Protein AF-A0A9D5Q079-F1 (afdb_monomer)

Solvent-accessible surface area (backbone atoms only — not comparable to full-atom values): 4536 Å² total; per-residue (Å²): 137,78,81,77,76,77,80,78,57,70,66,60,51,49,54,54,50,53,56,68,70,49,87,66,80,69,59,69,82,73,62,77,63,94,64,82,80,90,75,81,80,51,93,84,36,52,50,75,50,76,50,69,54,96,85,71,51,73,49,77,51,78,49,76,113

Secondary structure (DSSP, 8-state):
-PPPPPPPPHHHHHHHHHHHHSS----TTTS--SSPPP-PPPTTSEEEEEEE-TTS-EEEEEEE-

Mean predicted aligned error: 15.05 Å

Structure (mmCIF, N/CA/C/O backbone):
data_AF-A0A9D5Q079-F1
#
_entry.id   AF-A0A9D5Q079-F1
#
loop_
_atom_site.group_PDB
_atom_site.id
_atom_site.type_symbol
_atom_site.label_atom_id
_atom_site.label_alt_id
_atom_site.label_comp_id
_atom_site.labe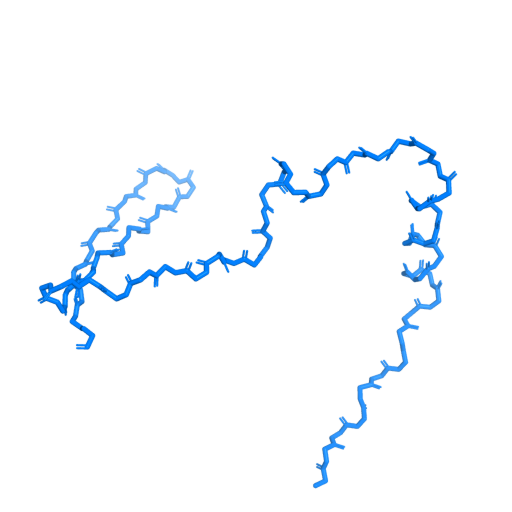l_asym_id
_atom_site.label_entity_id
_atom_site.label_seq_id
_atom_site.pdbx_PDB_ins_code
_atom_site.Cartn_x
_atom_site.Cartn_y
_atom_site.Cartn_z
_atom_site.occupancy
_atom_site.B_iso_or_equiv
_atom_site.auth_seq_id
_atom_site.auth_comp_id
_atom_site.auth_asym_id
_atom_site.auth_atom_id
_atom_site.pdbx_PDB_model_num
ATOM 1 N N . MET A 1 1 ? 3.281 -28.050 5.923 1.00 42.34 1 MET A N 1
ATOM 2 C CA . MET A 1 1 ? 4.404 -28.418 5.040 1.00 42.34 1 MET A CA 1
ATOM 3 C C . MET A 1 1 ? 4.681 -27.205 4.170 1.00 42.34 1 MET A C 1
ATOM 5 O O . MET A 1 1 ? 3.936 -26.964 3.233 1.00 42.34 1 MET A O 1
ATOM 9 N N . VAL A 1 2 ? 5.612 -26.350 4.597 1.00 53.38 2 VAL A N 1
ATOM 10 C CA . VAL A 1 2 ? 5.984 -25.128 3.863 1.00 53.38 2 VAL A CA 1
ATOM 11 C C . VAL A 1 2 ? 6.987 -25.553 2.788 1.00 53.38 2 VAL A C 1
ATOM 13 O O . VAL A 1 2 ? 7.920 -26.276 3.144 1.00 53.38 2 VAL A O 1
ATOM 16 N N . PRO A 1 3 ? 6.806 -25.200 1.504 1.00 57.69 3 PRO A N 1
ATOM 17 C CA . PRO A 1 3 ? 7.835 -25.464 0.510 1.00 57.69 3 PRO A CA 1
ATOM 18 C C . PRO A 1 3 ? 9.087 -24.679 0.908 1.00 57.69 3 PRO A C 1
ATOM 20 O O . PRO A 1 3 ? 9.018 -23.476 1.139 1.00 57.69 3 PRO A O 1
ATOM 23 N N . SER A 1 4 ? 10.209 -25.378 1.074 1.00 64.56 4 SER A N 1
ATOM 24 C CA . SER A 1 4 ? 11.501 -24.743 1.310 1.00 64.56 4 SER A CA 1
ATOM 25 C C . SER A 1 4 ? 11.828 -23.862 0.109 1.00 64.56 4 SER A C 1
ATOM 27 O O . SER A 1 4 ? 11.850 -24.362 -1.017 1.00 64.56 4 SER A O 1
ATOM 29 N N . ASP A 1 5 ? 12.043 -22.568 0.349 1.00 67.00 5 ASP A N 1
ATOM 30 C CA . ASP A 1 5 ? 12.471 -21.636 -0.691 1.00 67.00 5 ASP A CA 1
ATOM 31 C C . ASP A 1 5 ? 13.723 -22.185 -1.398 1.00 67.00 5 ASP A C 1
ATOM 33 O O . ASP A 1 5 ? 14.614 -22.732 -0.732 1.00 67.00 5 ASP A O 1
ATOM 37 N N . PRO A 1 6 ? 13.808 -22.088 -2.738 1.00 67.56 6 PRO A N 1
ATOM 38 C CA . PRO A 1 6 ? 14.991 -22.532 -3.457 1.00 67.56 6 PRO A CA 1
ATOM 39 C C . PRO A 1 6 ? 16.212 -21.746 -2.971 1.00 67.56 6 PRO A C 1
ATOM 41 O O . PRO A 1 6 ? 16.130 -20.545 -2.706 1.00 67.56 6 PRO A O 1
ATOM 44 N N . ALA A 1 7 ? 17.348 -22.438 -2.843 1.00 72.94 7 ALA A N 1
ATOM 45 C CA . A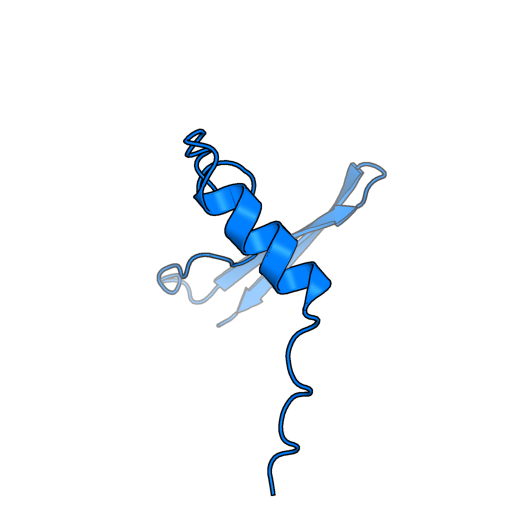LA A 1 7 ? 18.600 -21.817 -2.432 1.00 72.94 7 ALA A CA 1
ATOM 46 C C . ALA A 1 7 ? 18.9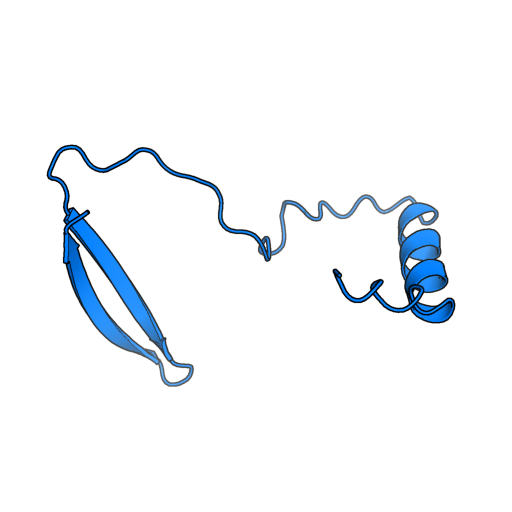07 -20.603 -3.333 1.00 72.94 7 ALA A C 1
ATOM 48 O O . ALA A 1 7 ? 18.743 -20.706 -4.554 1.00 72.94 7 ALA A O 1
ATOM 49 N N . PRO A 1 8 ? 19.319 -19.459 -2.757 1.00 70.12 8 PRO A N 1
ATOM 50 C CA . PRO A 1 8 ? 19.544 -18.243 -3.526 1.00 70.12 8 PRO A CA 1
ATOM 51 C C . PRO A 1 8 ? 20.644 -18.459 -4.571 1.00 70.12 8 PRO A C 1
ATOM 53 O O . PRO A 1 8 ? 21.645 -19.129 -4.311 1.00 70.12 8 PRO A O 1
ATOM 56 N N . ASP A 1 9 ? 20.437 -17.885 -5.757 1.00 79.00 9 ASP A N 1
ATOM 57 C CA . ASP A 1 9 ? 21.356 -17.995 -6.888 1.00 79.00 9 ASP A CA 1
ATOM 58 C C . ASP A 1 9 ? 22.761 -17.478 -6.495 1.00 79.00 9 ASP A C 1
ATOM 60 O O . ASP A 1 9 ? 22.887 -16.343 -6.012 1.00 79.00 9 ASP A O 1
ATOM 64 N N . PRO A 1 10 ? 23.832 -18.270 -6.696 1.00 77.75 10 PRO A N 1
ATOM 65 C CA . PRO A 1 10 ? 25.194 -17.871 -6.345 1.00 77.75 10 PRO A CA 1
ATOM 66 C C . PRO A 1 10 ? 25.667 -16.611 -7.086 1.00 77.75 10 PRO A C 1
ATOM 68 O O . PRO A 1 10 ? 26.483 -15.859 -6.551 1.00 77.75 10 PRO A O 1
ATOM 71 N N . VAL A 1 11 ? 25.142 -16.335 -8.284 1.00 73.69 11 VAL A N 1
ATOM 72 C CA . VAL A 1 11 ? 25.427 -15.107 -9.041 1.00 73.69 11 VAL A CA 1
ATOM 73 C C . VAL A 1 11 ? 24.796 -13.901 -8.351 1.00 73.69 11 VAL A C 1
ATOM 75 O O . VAL A 1 11 ? 25.428 -12.851 -8.227 1.00 73.69 11 VAL A O 1
ATOM 78 N N . PHE A 1 12 ? 23.574 -14.057 -7.845 1.00 66.81 12 PHE A N 1
ATOM 79 C CA . PHE A 1 12 ? 22.863 -12.997 -7.136 1.00 66.81 12 PHE A CA 1
ATOM 80 C C . PHE A 1 12 ? 23.563 -12.620 -5.821 1.00 66.81 12 PHE A C 1
ATOM 82 O O . PHE A 1 12 ? 23.747 -11.434 -5.533 1.00 66.81 12 PHE A O 1
ATOM 89 N N . GLU A 1 13 ? 24.041 -13.607 -5.057 1.00 75.50 13 GLU A N 1
ATOM 90 C CA . GLU A 1 13 ? 24.804 -13.341 -3.831 1.00 75.50 13 GLU A CA 1
ATOM 91 C C . GLU A 1 13 ? 26.192 -12.749 -4.122 1.00 75.50 13 GLU A C 1
ATOM 93 O O . GLU A 1 13 ? 26.621 -11.832 -3.420 1.00 75.50 13 GLU A O 1
ATOM 98 N N . ALA A 1 14 ? 26.863 -13.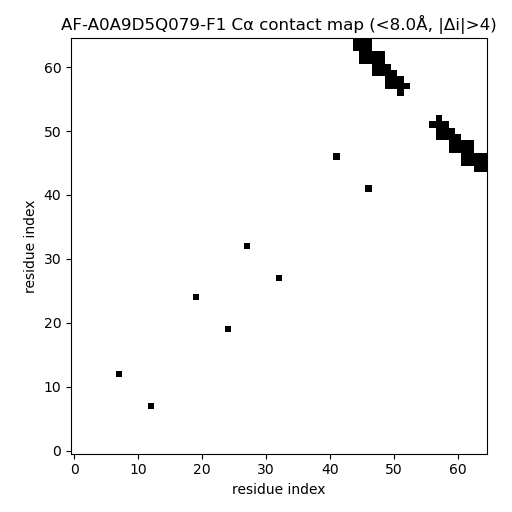164 -5.202 1.00 74.38 14 ALA A N 1
ATOM 99 C CA . ALA A 1 14 ? 28.135 -12.566 -5.610 1.00 74.38 14 ALA A CA 1
ATOM 100 C C . ALA A 1 14 ? 27.991 -11.077 -5.980 1.00 74.38 14 ALA A C 1
ATOM 102 O O . ALA A 1 14 ? 28.803 -10.253 -5.553 1.00 74.38 14 ALA A O 1
ATOM 103 N N . VAL A 1 15 ? 26.929 -10.705 -6.707 1.00 68.50 15 VAL A N 1
ATOM 104 C CA . VAL A 1 15 ? 26.625 -9.302 -7.054 1.00 68.50 15 VAL A CA 1
ATOM 105 C C . VAL A 1 15 ? 26.327 -8.475 -5.798 1.00 68.50 15 VAL A C 1
ATOM 107 O O . VAL A 1 15 ? 26.804 -7.346 -5.656 1.00 68.50 15 VAL A O 1
ATOM 110 N N . LYS A 1 16 ? 25.590 -9.048 -4.843 1.00 69.44 16 LYS A N 1
ATOM 111 C CA . LYS A 1 16 ? 25.264 -8.415 -3.558 1.00 69.44 16 LYS A CA 1
ATOM 112 C C . LYS A 1 16 ? 26.499 -8.215 -2.675 1.00 69.44 16 LYS A C 1
ATOM 114 O O . LYS A 1 16 ? 26.641 -7.144 -2.086 1.00 69.44 16 LYS A O 1
ATOM 119 N N . GLN A 1 17 ? 27.405 -9.192 -2.618 1.00 68.19 17 GLN A N 1
ATOM 120 C CA . GLN A 1 17 ? 28.663 -9.112 -1.868 1.00 68.19 17 GLN A CA 1
ATOM 121 C C . GLN A 1 17 ? 29.642 -8.112 -2.509 1.00 68.19 17 GLN A C 1
ATOM 123 O O . GLN A 1 17 ? 30.272 -7.320 -1.809 1.00 68.19 17 GLN A O 1
ATOM 128 N N . ALA A 1 18 ? 29.737 -8.085 -3.843 1.00 68.69 18 ALA A N 1
ATOM 129 C CA . ALA A 1 18 ? 30.585 -7.138 -4.569 1.00 68.69 18 ALA A CA 1
ATOM 130 C C . ALA A 1 18 ? 30.156 -5.679 -4.326 1.00 68.69 18 ALA A C 1
ATOM 132 O O . ALA A 1 18 ? 31.003 -4.816 -4.089 1.00 68.69 18 ALA A O 1
ATOM 133 N N . GLY A 1 19 ? 28.844 -5.420 -4.282 1.00 61.81 19 GLY A N 1
ATOM 134 C CA . GLY A 1 19 ? 28.294 -4.107 -3.934 1.00 61.81 19 GLY A CA 1
ATOM 135 C C . GLY A 1 19 ? 28.553 -3.672 -2.484 1.00 61.81 19 GLY A C 1
ATOM 136 O O . GLY A 1 19 ? 28.543 -2.479 -2.201 1.00 61.81 19 GLY A O 1
ATOM 137 N N . GLN A 1 20 ? 28.812 -4.608 -1.564 1.00 62.16 20 GLN A N 1
ATOM 138 C CA . GLN A 1 20 ? 29.159 -4.307 -0.167 1.00 62.16 20 GLN A CA 1
ATOM 139 C C . GLN A 1 20 ? 30.647 -3.968 0.022 1.00 62.16 20 GLN A C 1
ATOM 141 O O . GLN A 1 20 ? 30.990 -3.248 0.960 1.00 62.16 20 GLN A O 1
ATOM 146 N N . ASN A 1 21 ? 31.520 -4.460 -0.865 1.00 55.47 21 ASN A N 1
ATOM 147 C CA . ASN A 1 21 ? 32.978 -4.329 -0.752 1.00 55.47 21 ASN A CA 1
ATOM 148 C C . ASN A 1 21 ? 33.542 -3.095 -1.475 1.00 55.47 21 ASN A C 1
ATOM 150 O O . ASN A 1 21 ? 34.633 -2.628 -1.148 1.00 55.47 21 ASN A O 1
ATOM 154 N N . MET A 1 22 ? 32.810 -2.538 -2.442 1.00 56.78 22 MET A N 1
ATOM 155 C CA . MET A 1 22 ? 33.152 -1.263 -3.064 1.00 56.78 22 MET A CA 1
ATOM 156 C C . MET A 1 22 ? 32.595 -0.160 -2.161 1.00 56.78 22 MET A C 1
ATOM 158 O O . MET A 1 22 ? 31.386 0.020 -2.097 1.00 56.78 22 MET A O 1
ATOM 162 N N . GLY A 1 23 ? 33.463 0.542 -1.421 1.00 51.06 23 GLY A N 1
ATOM 163 C CA . GLY A 1 23 ? 33.147 1.533 -0.372 1.00 51.06 23 GLY A CA 1
ATOM 164 C C . GLY A 1 23 ? 32.280 2.741 -0.770 1.00 51.06 23 GLY A C 1
ATOM 165 O O . GLY A 1 23 ? 32.233 3.736 -0.052 1.00 51.06 23 GLY A O 1
ATOM 166 N N . LEU A 1 24 ? 31.558 2.664 -1.881 1.00 50.28 24 LEU A N 1
ATOM 167 C CA . LEU A 1 24 ? 30.433 3.512 -2.200 1.00 50.28 24 LEU A CA 1
ATOM 168 C C . LEU A 1 24 ? 29.210 3.001 -1.422 1.00 50.28 24 LEU A C 1
ATOM 170 O O . LEU A 1 24 ? 28.378 2.254 -1.935 1.00 50.28 24 LEU A O 1
ATOM 174 N N . ARG A 1 25 ? 29.077 3.427 -0.159 1.00 50.91 25 ARG A N 1
ATOM 175 C CA . ARG A 1 25 ? 27.786 3.397 0.545 1.00 50.91 25 ARG A CA 1
ATOM 176 C C . ARG A 1 25 ? 26.836 4.377 -0.141 1.00 50.91 25 ARG A C 1
ATOM 178 O O . ARG A 1 25 ? 26.541 5.443 0.391 1.00 50.91 25 ARG A O 1
ATOM 185 N N . VAL A 1 26 ? 26.368 4.036 -1.340 1.00 49.22 26 VAL A N 1
ATOM 186 C CA . VAL A 1 26 ? 25.207 4.701 -1.918 1.00 49.22 26 VAL A CA 1
ATOM 187 C C . VAL A 1 26 ? 24.053 4.320 -1.010 1.00 49.22 26 VAL A C 1
ATOM 189 O O . VAL A 1 26 ? 23.733 3.141 -0.844 1.00 49.22 26 VAL A O 1
ATOM 192 N N . LEU A 1 27 ? 23.503 5.318 -0.331 1.00 50.00 27 LEU A N 1
ATOM 193 C CA . LEU A 1 27 ? 22.371 5.167 0.557 1.00 50.00 27 LEU A CA 1
ATOM 194 C C . LEU A 1 27 ? 21.216 4.490 -0.198 1.00 50.00 27 LEU A C 1
ATOM 196 O O . LEU A 1 27 ? 20.450 5.139 -0.905 1.00 50.00 27 LEU A O 1
ATOM 200 N N . ARG A 1 28 ? 21.041 3.181 0.004 1.00 49.38 28 ARG A N 1
ATOM 201 C CA . ARG A 1 28 ? 19.843 2.431 -0.417 1.00 49.38 28 ARG A CA 1
ATOM 202 C C . ARG A 1 28 ? 18.548 2.979 0.196 1.00 49.38 28 ARG A C 1
ATOM 204 O O . ARG A 1 28 ? 17.468 2.636 -0.253 1.00 49.38 28 ARG A O 1
ATOM 211 N N . ALA A 1 29 ? 18.662 3.836 1.209 1.00 51.91 29 ALA A N 1
ATOM 212 C CA . ALA A 1 29 ? 17.544 4.571 1.782 1.00 51.91 29 ALA A CA 1
ATOM 213 C C . ALA A 1 29 ? 17.117 5.801 0.952 1.00 51.91 29 ALA A C 1
ATOM 215 O O . ALA A 1 29 ? 16.072 6.373 1.246 1.00 51.91 29 ALA A O 1
ATOM 216 N N . THR A 1 30 ? 17.902 6.239 -0.042 1.00 53.88 30 THR A N 1
ATOM 217 C CA . THR A 1 30 ? 17.667 7.519 -0.741 1.00 53.88 30 THR A CA 1
ATOM 218 C C . THR A 1 30 ? 17.116 7.361 -2.159 1.00 53.88 30 THR A C 1
ATOM 220 O O . THR A 1 30 ? 16.507 8.296 -2.669 1.00 53.88 30 THR A O 1
ATOM 223 N N . LEU A 1 31 ? 17.252 6.191 -2.789 1.00 62.25 31 LEU A N 1
ATOM 224 C CA . LEU A 1 31 ? 16.587 5.887 -4.058 1.00 62.25 31 LEU A CA 1
ATOM 225 C C . LEU A 1 31 ? 15.448 4.900 -3.783 1.00 62.25 31 LEU A C 1
ATOM 227 O O . LEU A 1 31 ? 15.703 3.718 -3.607 1.00 62.25 31 LEU A O 1
ATOM 231 N N . CYS A 1 32 ? 14.227 5.430 -3.682 1.00 70.94 32 CYS A N 1
ATOM 232 C CA . CYS A 1 32 ? 12.941 4.721 -3.720 1.00 70.94 32 CYS A CA 1
ATOM 233 C C . CYS A 1 32 ? 12.909 3.355 -3.000 1.00 70.94 32 CYS A C 1
ATOM 235 O O . CYS A 1 32 ? 13.155 2.333 -3.635 1.00 70.94 32 CYS A O 1
ATOM 237 N N . PRO A 1 33 ? 12.579 3.300 -1.695 1.00 72.94 33 PRO A N 1
ATOM 238 C CA . PRO A 1 33 ? 12.443 2.021 -1.012 1.00 72.94 33 PRO A CA 1
ATOM 239 C C . PRO A 1 33 ? 11.324 1.182 -1.651 1.00 72.94 33 PRO A C 1
ATOM 241 O O . PRO A 1 33 ? 10.195 1.651 -1.775 1.00 72.94 33 PRO A O 1
ATOM 244 N N . ASP A 1 34 ? 11.629 -0.074 -1.989 1.00 81.62 34 ASP A N 1
ATOM 245 C CA . ASP A 1 34 ? 10.640 -1.055 -2.476 1.00 81.62 34 ASP A CA 1
ATOM 246 C C . ASP A 1 34 ? 9.595 -1.406 -1.402 1.00 81.62 34 ASP A C 1
ATOM 248 O O . ASP A 1 34 ? 8.506 -1.901 -1.692 1.00 81.62 34 ASP A O 1
ATOM 252 N N . THR A 1 35 ? 9.927 -1.126 -0.140 1.00 84.19 35 THR A N 1
ATOM 253 C CA . THR A 1 35 ? 9.058 -1.341 1.013 1.00 84.19 35 THR A CA 1
ATOM 254 C C . THR A 1 35 ? 8.477 -0.017 1.493 1.00 84.19 35 THR A C 1
ATOM 256 O O . THR A 1 35 ? 9.206 0.899 1.882 1.00 84.19 35 THR A O 1
ATOM 259 N N . SER A 1 36 ? 7.148 0.067 1.547 1.00 85.12 36 SER A N 1
ATOM 260 C CA . SER A 1 36 ? 6.447 1.199 2.154 1.00 85.12 36 SER A CA 1
ATOM 261 C C . SER A 1 36 ? 6.759 1.319 3.647 1.00 85.12 36 SER A C 1
ATOM 263 O O . SER A 1 36 ? 6.803 0.310 4.355 1.00 85.12 36 SER A O 1
ATOM 265 N N . GLN A 1 37 ? 6.879 2.544 4.156 1.00 85.94 37 GLN A N 1
ATOM 266 C CA . GLN A 1 37 ? 6.955 2.769 5.599 1.00 85.94 37 GLN A CA 1
ATOM 267 C C . GLN A 1 37 ? 5.558 2.773 6.237 1.00 85.94 37 GLN A C 1
ATOM 269 O O . GLN A 1 37 ? 4.622 3.330 5.656 1.00 85.94 37 GLN A O 1
ATOM 274 N N . PRO A 1 38 ? 5.397 2.177 7.431 1.00 90.75 38 PRO A N 1
ATOM 275 C CA . PRO A 1 38 ? 4.136 2.235 8.154 1.00 90.75 38 PRO A CA 1
ATOM 276 C C . PRO A 1 38 ? 3.822 3.676 8.574 1.00 90.75 38 PRO A C 1
ATOM 278 O O . PRO A 1 38 ? 4.710 4.435 8.956 1.00 90.75 38 PRO A O 1
ATOM 281 N N . PHE A 1 39 ? 2.541 4.035 8.554 1.00 88.62 39 PHE A N 1
ATOM 282 C CA . PHE A 1 39 ? 2.041 5.319 9.040 1.00 88.62 39 PHE A CA 1
ATOM 283 C C . PHE A 1 39 ? 0.921 5.096 10.060 1.00 88.62 39 PHE A C 1
ATOM 285 O O . PHE A 1 39 ? 0.257 4.056 10.064 1.00 88.62 39 PHE A O 1
ATOM 292 N N . ALA A 1 40 ? 0.727 6.065 10.956 1.00 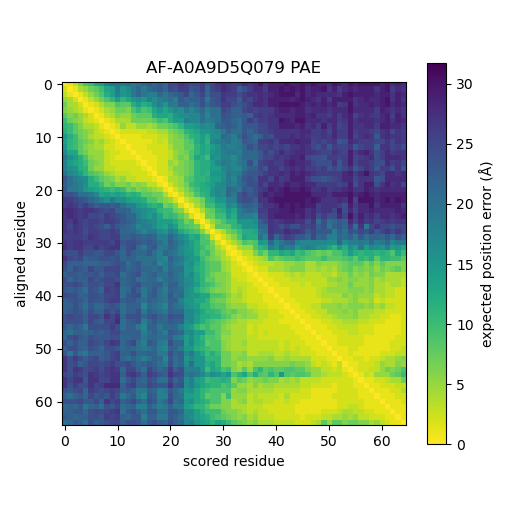94.12 40 ALA A N 1
ATOM 293 C CA . ALA A 1 40 ? -0.313 5.983 11.974 1.00 94.12 40 ALA A CA 1
ATOM 294 C C . ALA A 1 40 ? -1.709 5.948 11.337 1.00 94.12 40 ALA A C 1
ATOM 296 O O . ALA A 1 40 ? -1.974 6.630 10.344 1.00 94.12 40 ALA A O 1
ATOM 297 N N . ARG A 1 41 ? -2.628 5.181 11.935 1.00 93.06 41 ARG A N 1
ATOM 298 C CA . ARG A 1 41 ? -4.008 5.109 11.449 1.00 93.06 41 ARG A CA 1
ATOM 299 C C . ARG A 1 41 ? -4.646 6.511 11.469 1.00 93.06 41 ARG A C 1
ATOM 301 O O . ARG A 1 41 ? -4.565 7.185 12.498 1.00 93.06 41 ARG A O 1
ATOM 308 N N . PRO A 1 42 ? -5.323 6.938 10.388 1.00 94.31 42 PRO A N 1
ATOM 309 C CA . PRO A 1 42 ? -6.016 8.222 10.364 1.00 94.31 42 PRO A CA 1
ATOM 310 C C . PRO A 1 42 ? -7.111 8.293 11.436 1.00 94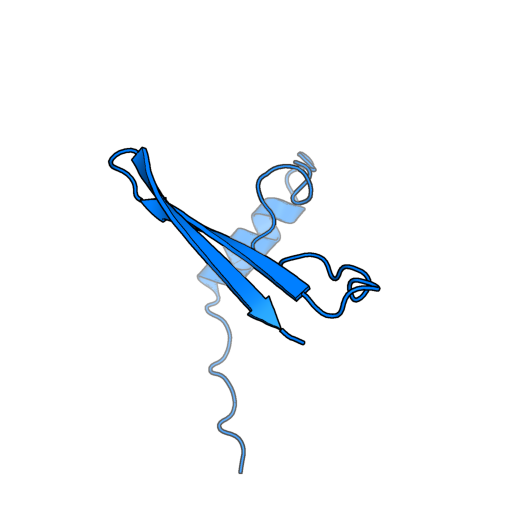.31 42 PRO A C 1
ATOM 312 O O . PRO A 1 42 ? -7.912 7.366 11.564 1.00 94.31 42 PRO A O 1
ATOM 315 N N . SER A 1 43 ? -7.202 9.412 12.157 1.00 96.19 43 SER A N 1
ATOM 316 C CA . SER A 1 43 ? -8.206 9.626 13.216 1.00 96.19 43 SER A CA 1
ATOM 317 C C . SER A 1 43 ? -9.652 9.573 12.710 1.00 96.19 43 SER A C 1
ATOM 319 O O . SER A 1 43 ? -10.559 9.200 13.446 1.00 96.19 43 SER A O 1
ATOM 321 N N . THR A 1 44 ? -9.874 9.910 11.439 1.00 95.94 44 THR A N 1
ATOM 322 C CA . THR A 1 44 ? -11.188 9.895 10.779 1.00 95.94 44 THR A CA 1
ATOM 323 C C . THR A 1 44 ? -11.589 8.518 10.242 1.00 95.94 44 THR A C 1
ATOM 325 O O . THR A 1 44 ? -12.694 8.369 9.716 1.00 95.94 44 THR A O 1
ATOM 328 N N . GLY A 1 45 ? -10.693 7.523 10.314 1.00 95.94 45 GLY A N 1
ATOM 329 C CA . GLY A 1 45 ? -10.911 6.188 9.755 1.00 95.94 45 GLY A CA 1
ATOM 330 C C . GLY A 1 45 ? -11.008 6.162 8.228 1.00 95.94 45 GLY A C 1
ATOM 331 O O . GLY A 1 45 ? -11.580 5.227 7.679 1.00 95.94 45 GLY A O 1
ATOM 332 N N . ARG A 1 46 ? -10.504 7.188 7.526 1.00 96.12 46 ARG A N 1
ATOM 333 C CA . ARG A 1 46 ? -10.497 7.268 6.056 1.00 96.12 46 ARG A CA 1
ATOM 334 C C . ARG A 1 46 ? -9.095 7.510 5.517 1.00 96.12 46 ARG A C 1
ATOM 336 O O . ARG A 1 46 ? -8.326 8.249 6.123 1.00 96.12 46 ARG A O 1
ATOM 343 N N . PHE A 1 47 ? -8.794 6.941 4.356 1.00 94.88 47 PHE A N 1
ATOM 344 C CA . PHE A 1 47 ? -7.555 7.188 3.616 1.00 94.88 47 PHE A CA 1
ATOM 345 C C . PHE A 1 47 ? -7.841 7.295 2.121 1.00 94.88 47 PHE A C 1
ATOM 347 O O . PHE A 1 47 ? -8.805 6.712 1.631 1.00 94.88 47 PHE A O 1
ATOM 354 N N . ALA A 1 48 ? -7.022 8.054 1.399 1.00 96.06 48 AL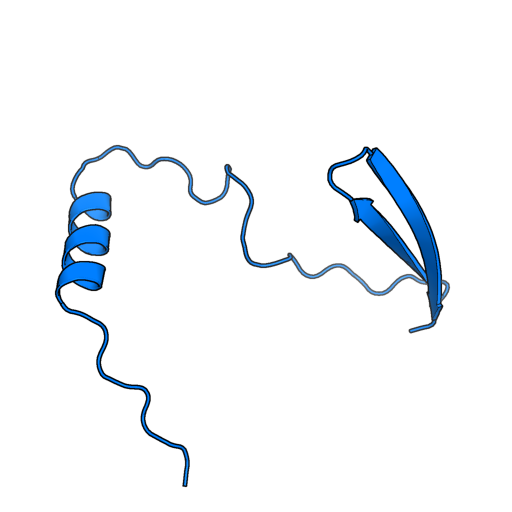A A N 1
ATOM 355 C CA . ALA A 1 48 ? -7.132 8.186 -0.047 1.00 96.06 48 ALA A CA 1
ATOM 356 C C . ALA A 1 48 ? -6.007 7.416 -0.740 1.00 96.06 48 ALA A C 1
ATOM 358 O O . ALA A 1 48 ? -4.868 7.429 -0.277 1.00 96.06 48 ALA A O 1
ATOM 359 N N . VAL A 1 49 ? -6.327 6.785 -1.864 1.00 95.50 49 VAL A N 1
ATOM 360 C CA . VAL A 1 49 ? -5.363 6.175 -2.780 1.00 95.50 49 VAL A CA 1
ATOM 361 C C . VAL A 1 49 ? -5.409 6.960 -4.082 1.00 95.50 49 VAL A C 1
ATOM 363 O O . VAL A 1 49 ? -6.493 7.208 -4.615 1.00 95.50 49 VAL A O 1
ATOM 366 N N . ARG A 1 50 ? -4.237 7.359 -4.580 1.00 96.12 50 ARG A N 1
ATOM 367 C CA . ARG A 1 50 ? -4.058 7.981 -5.895 1.00 96.12 50 ARG A CA 1
ATOM 368 C C . ARG A 1 50 ? -3.250 7.020 -6.7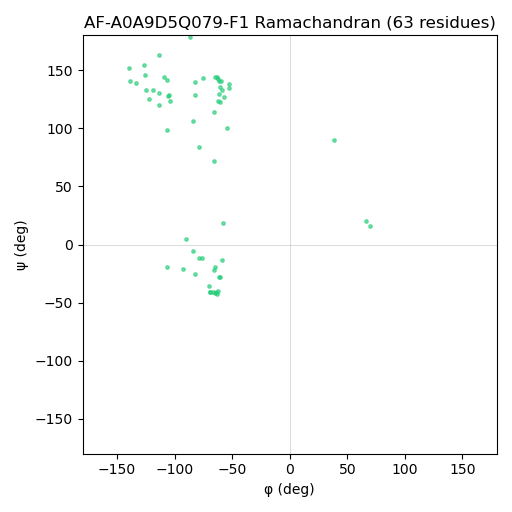52 1.00 96.12 50 ARG A C 1
ATOM 370 O O . ARG A 1 50 ? -2.136 6.659 -6.382 1.00 96.12 50 ARG A O 1
ATOM 377 N N . VAL A 1 51 ? -3.832 6.593 -7.861 1.00 96.31 51 VAL A N 1
ATOM 378 C CA . VAL A 1 51 ? -3.165 5.766 -8.865 1.00 96.31 51 VAL A CA 1
ATOM 379 C C . VAL A 1 51 ? -2.863 6.668 -10.047 1.00 96.31 51 VAL A C 1
ATOM 381 O O . VAL A 1 51 ? -3.761 7.354 -10.529 1.00 96.31 51 VAL A O 1
ATOM 384 N N . ILE A 1 52 ? -1.607 6.678 -10.480 1.00 96.31 52 ILE A N 1
ATOM 385 C CA . ILE A 1 52 ? -1.128 7.474 -11.608 1.00 96.31 52 ILE A CA 1
ATOM 386 C C . ILE A 1 52 ? -0.516 6.501 -12.603 1.00 96.31 52 ILE A C 1
ATOM 388 O O . ILE A 1 52 ? 0.337 5.691 -12.230 1.00 96.31 52 ILE A O 1
ATOM 392 N N . ASN A 1 53 ? -0.978 6.539 -13.848 1.00 94.12 53 ASN A N 1
ATOM 393 C CA . ASN A 1 53 ? -0.381 5.739 -14.908 1.00 94.12 53 ASN A CA 1
ATOM 394 C C . ASN A 1 53 ? 0.800 6.488 -15.559 1.00 94.12 53 ASN A C 1
ATOM 396 O O . ASN A 1 53 ? 1.123 7.627 -15.235 1.00 94.12 53 ASN A O 1
ATOM 400 N N . HIS A 1 54 ? 1.451 5.841 -16.517 1.00 94.38 54 HIS A N 1
ATOM 401 C CA . HIS A 1 54 ? 2.586 6.409 -17.244 1.00 94.38 54 HIS A CA 1
ATOM 402 C C . HIS A 1 54 ? 2.194 7.451 -18.310 1.00 94.38 54 HIS A C 1
ATOM 404 O O . HIS A 1 54 ? 3.068 8.139 -18.826 1.00 94.38 54 HIS A O 1
ATOM 410 N N . LEU A 1 55 ? 0.905 7.579 -18.642 1.00 95.06 55 LEU A N 1
ATOM 411 C CA . LEU A 1 55 ? 0.366 8.620 -19.524 1.00 95.06 55 LEU A CA 1
ATOM 412 C C . LEU A 1 55 ? -0.047 9.877 -18.745 1.00 95.06 55 LEU A C 1
ATOM 414 O O . LEU A 1 55 ? -0.538 10.832 -19.337 1.00 95.06 55 LEU A O 1
ATOM 418 N N . SER A 1 56 ? 0.212 9.905 -17.435 1.00 92.06 56 SER A N 1
ATOM 419 C CA . SER A 1 56 ? -0.201 10.968 -16.512 1.00 92.06 56 SER A CA 1
ATOM 420 C C . SER A 1 56 ? -1.709 11.028 -16.244 1.00 92.06 56 SER A C 1
ATOM 422 O O . SER A 1 56 ? -2.178 12.021 -15.693 1.00 92.06 56 SER A O 1
ATOM 424 N N . ASP A 1 57 ? -2.471 9.979 -16.577 1.00 96.62 57 ASP A N 1
ATOM 425 C CA . ASP A 1 57 ? -3.848 9.866 -16.097 1.00 96.62 57 ASP A CA 1
ATOM 426 C C . ASP A 1 57 ? -3.849 9.465 -14.630 1.00 96.62 57 ASP A C 1
ATOM 428 O O . ASP A 1 57 ? -3.053 8.627 -14.182 1.00 96.62 57 ASP A O 1
ATOM 432 N N . GLU A 1 58 ? -4.804 10.017 -13.892 1.00 97.19 58 GLU A N 1
ATOM 433 C CA . GLU A 1 58 ? -4.888 9.814 -12.460 1.00 97.19 58 GLU A CA 1
ATOM 434 C C . GLU A 1 58 ? -6.302 9.473 -12.011 1.00 97.19 58 GLU A C 1
ATOM 436 O O . GLU A 1 58 ? -7.286 10.077 -12.439 1.00 97.19 58 GLU A O 1
ATOM 441 N N . VAL A 1 59 ? -6.395 8.527 -11.080 1.00 97.06 59 VAL A N 1
ATOM 442 C CA . VAL A 1 59 ? -7.639 8.178 -10.394 1.00 97.06 59 VAL A CA 1
ATOM 443 C C . VAL A 1 59 ? -7.414 8.288 -8.895 1.00 97.06 59 VAL A C 1
ATOM 445 O O . VAL A 1 59 ? -6.423 7.784 -8.361 1.00 97.06 59 VAL A O 1
ATOM 448 N N . MET A 1 60 ? -8.350 8.936 -8.203 1.00 97.50 60 MET A N 1
ATOM 449 C CA . MET A 1 60 ? -8.336 9.077 -6.750 1.00 97.50 60 MET A CA 1
ATOM 450 C C . MET A 1 60 ? -9.571 8.417 -6.140 1.00 97.50 60 MET A C 1
ATOM 452 O O . MET A 1 60 ? -10.692 8.618 -6.602 1.00 97.50 60 MET A O 1
ATOM 456 N N . THR A 1 61 ? -9.386 7.622 -5.088 1.00 97.50 61 THR A N 1
ATOM 457 C CA . THR A 1 61 ? -10.485 6.963 -4.364 1.00 97.50 61 THR A CA 1
ATOM 458 C C . THR A 1 61 ? -10.241 7.017 -2.862 1.00 97.50 61 THR A C 1
ATOM 460 O O . THR A 1 61 ? -9.109 6.870 -2.406 1.00 97.50 61 THR A O 1
ATOM 463 N N . VAL A 1 62 ? -11.304 7.234 -2.084 1.00 96.19 62 VAL A N 1
ATOM 464 C CA . VAL A 1 62 ? -11.257 7.277 -0.616 1.00 96.19 62 VAL A CA 1
ATOM 465 C C . VAL A 1 62 ? -11.849 5.993 -0.042 1.00 96.19 62 VAL A C 1
ATOM 467 O O . VAL A 1 62 ? -12.9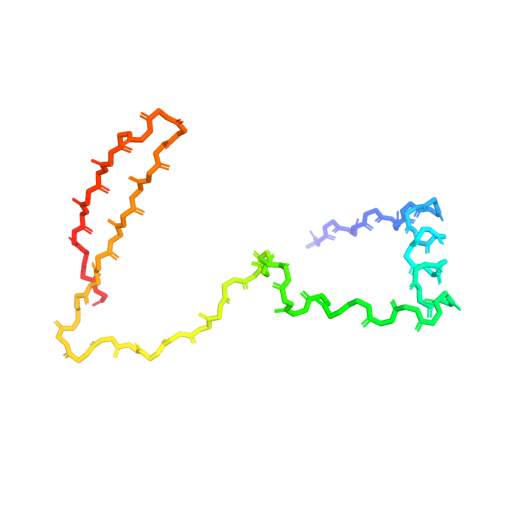79 5.629 -0.358 1.00 96.19 62 VAL A O 1
ATOM 470 N N . PHE A 1 63 ? -11.104 5.349 0.850 1.00 96.56 63 PHE A N 1
ATOM 471 C CA . PHE A 1 63 ? -11.465 4.119 1.547 1.00 96.56 63 PHE A CA 1
ATOM 472 C C . PHE A 1 63 ? -11.635 4.366 3.049 1.00 96.56 63 PHE A C 1
ATOM 474 O O . PHE A 1 63 ? -11.193 5.389 3.578 1.00 96.56 63 PHE A O 1
ATOM 481 N N . ARG A 1 64 ? -12.288 3.427 3.742 1.00 95.12 64 ARG A N 1
ATOM 482 C CA . ARG A 1 64 ? -12.416 3.398 5.208 1.00 95.12 64 ARG A CA 1
ATOM 483 C C . ARG A 1 64 ? -11.576 2.252 5.788 1.00 95.12 64 ARG A C 1
ATOM 485 O O . ARG A 1 64 ? -11.477 1.216 5.135 1.00 95.12 64 ARG A O 1
ATOM 492 N N . VAL A 1 65 ? -10.972 2.465 6.963 1.00 88.00 65 VAL A N 1
ATOM 493 C CA . VAL A 1 65 ? -10.191 1.468 7.740 1.00 88.00 65 VAL A CA 1
ATOM 494 C C . VAL A 1 65 ? -11.056 0.823 8.810 1.00 88.00 65 VAL A C 1
ATOM 496 O O . VAL A 1 65 ? -11.864 1.566 9.410 1.00 88.00 65 VAL A O 1
#

pLDDT: mean 77.86, std 17.25, range [42.34, 97.5]

Foldseek 3Di:
DDPDDPDDDPVVVVVVVVVVPPPPPPPPVPPDDPDDDDDDQDPVQKDKDWDADPVRDIDIDMDGD

Nearest PDB structures (foldseek):
  5lnl-assembly2_F  TM=6.138E-01  e=2.013E+00  Haemophilus influenzae
  5lnl-assembly3_I  TM=6.104E-01  e=2.013E+00  Haemophilus influenzae
  5lnl-assembly2_D  TM=5.997E-01  e=2.467E+00  Haemophilus influenzae
  5lnl-assembly2_E  TM=6.024E-01  e=2.826E+00  Haemophilus influenzae
  5lnl-assembly1_C  TM=5.835E-01  e=3.706E+00  Haemophilus influenzae

Radius of gyration: 19.64 Å; Cα contacts (8 Å, |Δi|>4): 33; chains: 1; bounding box: 46×39×33 Å

Sequence (65 aa):
MVPSDPAPDPVFEAVKQAGQNMGLRVLRATLCPDTSQPFARPSTGRFAVRVINHLSDEVMTVFRV